Protein AF-A0A7S4HW18-F1 (afdb_monomer)

Radius of gyration: 19.51 Å; Cα contacts (8 Å, |Δi|>4): 133; chains: 1; bounding box: 50×36×53 Å

Structure (mmCIF, N/CA/C/O backbone):
data_AF-A0A7S4HW18-F1
#
_entry.id   AF-A0A7S4HW18-F1
#
loop_
_atom_site.group_PDB
_atom_site.id
_atom_site.type_symbol
_atom_site.label_atom_id
_atom_site.label_alt_id
_atom_site.label_comp_id
_atom_site.label_asym_id
_atom_site.label_entity_id
_atom_site.label_seq_id
_atom_site.pdbx_PDB_ins_code
_atom_site.Cartn_x
_atom_site.Cartn_y
_atom_site.Cartn_z
_atom_site.occupancy
_atom_site.B_iso_or_equiv
_atom_site.auth_seq_id
_atom_site.auth_comp_id
_atom_site.auth_asym_id
_atom_site.auth_atom_id
_atom_site.pdbx_PDB_model_num
ATOM 1 N N . ASP A 1 1 ? 4.989 -5.768 30.349 1.00 43.19 1 ASP A N 1
ATOM 2 C CA . ASP A 1 1 ? 5.633 -6.018 29.048 1.00 43.19 1 ASP A CA 1
ATOM 3 C C . ASP A 1 1 ? 4.782 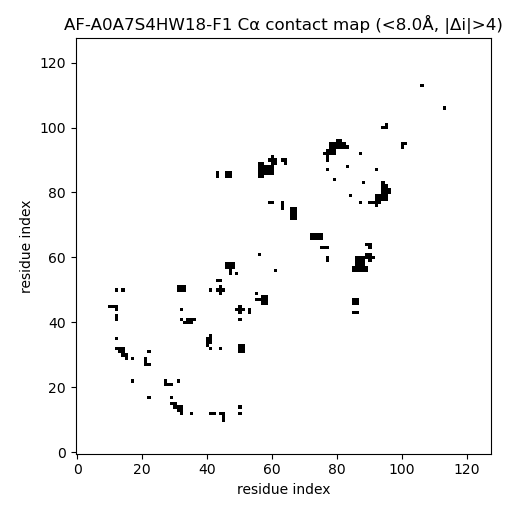-5.476 27.914 1.00 43.19 1 ASP A C 1
ATOM 5 O O . ASP A 1 1 ? 4.040 -6.223 27.295 1.00 43.19 1 ASP A O 1
ATOM 9 N N . ASN A 1 2 ? 4.871 -4.168 27.662 1.00 45.53 2 ASN A N 1
ATOM 10 C CA . ASN A 1 2 ? 4.260 -3.546 26.486 1.00 45.53 2 ASN A CA 1
ATOM 11 C C . ASN A 1 2 ? 5.302 -3.587 25.364 1.00 45.53 2 ASN A C 1
ATOM 13 O O . ASN A 1 2 ? 6.236 -2.790 25.349 1.00 45.53 2 ASN A O 1
ATOM 17 N N . GLN A 1 3 ? 5.205 -4.591 24.492 1.00 55.25 3 GLN A N 1
ATOM 18 C CA . GLN A 1 3 ? 6.087 -4.759 23.334 1.00 55.25 3 GLN A CA 1
ATOM 19 C C . GLN A 1 3 ? 5.481 -4.030 22.134 1.00 55.25 3 GLN A C 1
ATOM 21 O O . GLN A 1 3 ? 4.924 -4.645 21.228 1.00 55.25 3 GLN A O 1
ATOM 26 N N . GLU A 1 4 ? 5.547 -2.703 22.160 1.00 54.53 4 GLU A N 1
ATOM 27 C CA . GLU A 1 4 ? 5.134 -1.873 21.032 1.00 54.53 4 GLU A CA 1
ATOM 28 C C . GLU A 1 4 ? 6.174 -1.969 19.911 1.00 54.53 4 GLU A C 1
ATOM 30 O O . GLU A 1 4 ? 7.375 -1.800 20.133 1.00 54.53 4 GLU A O 1
ATOM 35 N N . ALA A 1 5 ? 5.713 -2.259 18.696 1.00 56.81 5 ALA A N 1
ATOM 36 C CA . ALA A 1 5 ? 6.555 -2.356 17.513 1.00 56.81 5 ALA A CA 1
ATOM 37 C C . ALA A 1 5 ? 6.177 -1.248 16.528 1.00 56.81 5 ALA A C 1
ATOM 39 O O . ALA A 1 5 ? 5.092 -1.259 15.949 1.00 56.81 5 ALA A O 1
ATOM 40 N N . LEU A 1 6 ? 7.093 -0.300 16.321 1.00 63.47 6 LEU A N 1
ATOM 41 C CA . LEU A 1 6 ? 6.980 0.713 15.277 1.00 63.47 6 LEU A CA 1
ATOM 42 C C . LEU A 1 6 ? 7.809 0.285 14.065 1.00 63.47 6 LEU A C 1
ATOM 44 O O . LEU A 1 6 ? 9.011 0.043 14.178 1.00 63.47 6 LEU A O 1
ATOM 48 N N . TYR A 1 7 ? 7.173 0.228 12.896 1.00 63.03 7 TYR A N 1
ATOM 49 C CA . TYR A 1 7 ? 7.845 -0.063 11.635 1.00 63.03 7 TYR A CA 1
ATOM 50 C C . TYR A 1 7 ? 7.795 1.153 10.709 1.00 63.03 7 TYR A C 1
ATOM 52 O O . TYR A 1 7 ? 6.721 1.632 10.351 1.00 63.03 7 TYR A O 1
ATOM 60 N N . PHE A 1 8 ? 8.969 1.638 10.303 1.00 64.69 8 PHE A N 1
ATOM 61 C CA . PHE A 1 8 ? 9.121 2.707 9.321 1.00 64.69 8 PHE A CA 1
ATOM 62 C C . PHE A 1 8 ? 9.859 2.166 8.095 1.00 64.69 8 PHE A C 1
ATOM 64 O O . PHE A 1 8 ? 11.008 1.734 8.195 1.00 64.69 8 PHE A O 1
ATOM 71 N N . ALA A 1 9 ? 9.200 2.187 6.936 1.00 63.31 9 ALA A N 1
ATOM 72 C CA . ALA A 1 9 ? 9.745 1.648 5.697 1.00 63.31 9 ALA A CA 1
ATOM 73 C C . ALA A 1 9 ? 10.022 2.766 4.691 1.00 63.31 9 ALA A C 1
ATOM 75 O O . ALA A 1 9 ? 9.101 3.328 4.098 1.00 63.31 9 ALA A O 1
ATOM 76 N N . ASN A 1 10 ? 11.302 3.045 4.446 1.00 61.84 10 ASN A N 1
ATOM 77 C CA . ASN A 1 10 ? 11.708 3.817 3.276 1.00 61.84 10 ASN A CA 1
ATOM 78 C C . ASN A 1 10 ? 11.614 2.916 2.047 1.00 61.84 10 ASN A C 1
ATOM 80 O O . ASN A 1 10 ? 12.438 2.024 1.854 1.00 61.84 10 ASN A O 1
ATOM 84 N N . VAL A 1 11 ? 10.595 3.142 1.228 1.00 66.00 11 VAL A N 1
ATOM 85 C CA . VAL A 1 11 ? 10.293 2.312 0.062 1.00 66.00 11 VAL A CA 1
ATOM 86 C C . VAL A 1 11 ? 10.549 3.096 -1.224 1.00 66.00 11 VAL A C 1
ATOM 88 O O . VAL A 1 11 ? 10.058 4.208 -1.411 1.00 66.00 11 VAL A O 1
ATOM 91 N N . GLY A 1 12 ? 11.377 2.524 -2.099 1.00 69.00 12 GLY A N 1
ATOM 92 C CA . GLY A 1 12 ? 11.700 3.070 -3.416 1.00 69.00 12 GLY A CA 1
ATOM 93 C C . GLY A 1 12 ? 10.883 2.416 -4.529 1.00 69.00 12 GLY A C 1
ATOM 94 O O . GLY A 1 12 ? 10.041 1.554 -4.284 1.00 69.00 12 GLY A O 1
ATOM 95 N N . ALA A 1 13 ? 11.135 2.828 -5.772 1.00 70.25 13 ALA A N 1
ATOM 96 C CA . ALA A 1 13 ? 10.522 2.194 -6.939 1.00 70.25 13 ALA A CA 1
ATOM 97 C C . ALA A 1 13 ? 11.271 0.925 -7.380 1.00 70.25 13 ALA A C 1
ATOM 99 O O . ALA A 1 13 ? 10.660 0.033 -7.951 1.00 70.25 13 ALA A O 1
ATOM 100 N N . LEU A 1 14 ? 12.584 0.845 -7.144 1.00 80.06 14 LEU A N 1
ATOM 101 C CA . LEU A 1 14 ? 13.430 -0.244 -7.637 1.00 80.06 14 LEU A CA 1
ATOM 102 C C . LEU A 1 14 ? 13.403 -1.456 -6.699 1.00 80.06 14 LEU A C 1
ATOM 104 O O . LEU A 1 14 ? 13.508 -1.295 -5.486 1.00 80.06 14 LEU A O 1
ATOM 108 N N . VAL A 1 15 ? 13.316 -2.655 -7.285 1.00 78.12 15 VAL A N 1
ATOM 109 C CA . VAL A 1 15 ? 13.423 -3.944 -6.572 1.00 78.12 15 VAL A CA 1
ATOM 110 C C . VAL A 1 15 ? 14.875 -4.254 -6.231 1.00 78.12 15 VAL A C 1
ATOM 112 O O . VAL A 1 15 ? 15.191 -4.706 -5.135 1.00 78.12 15 VAL A O 1
ATOM 115 N N . GLU A 1 16 ? 15.762 -3.977 -7.182 1.00 80.94 16 GLU A N 1
ATOM 116 C CA . GLU A 1 16 ? 17.195 -4.207 -7.084 1.00 80.94 16 GLU A CA 1
ATOM 117 C C . GLU A 1 16 ? 17.966 -3.047 -7.737 1.00 80.94 16 GLU A C 1
ATOM 119 O O . GLU A 1 16 ? 17.412 -2.317 -8.568 1.00 80.94 16 GLU A O 1
ATOM 124 N N . PRO A 1 17 ? 19.243 -2.834 -7.379 1.00 85.62 17 PRO A N 1
ATOM 125 C CA . PRO A 1 17 ? 20.079 -1.851 -8.055 1.00 85.62 17 PRO A CA 1
ATOM 126 C C . PRO A 1 17 ? 20.257 -2.193 -9.542 1.00 85.62 17 PRO A C 1
ATOM 128 O O . PRO A 1 17 ? 20.712 -3.285 -9.892 1.00 85.62 17 PRO A O 1
ATOM 131 N N . ILE A 1 18 ? 19.970 -1.235 -10.422 1.00 88.06 18 ILE A N 1
ATOM 132 C CA . ILE A 1 18 ? 20.103 -1.382 -11.880 1.00 88.06 18 ILE A CA 1
ATOM 133 C C . ILE A 1 18 ? 21.131 -0.401 -12.442 1.00 88.06 18 ILE A C 1
ATOM 135 O O . ILE A 1 18 ? 21.304 0.699 -11.910 1.00 88.06 18 ILE A O 1
ATOM 139 N N . THR A 1 19 ? 21.779 -0.770 -13.545 1.00 88.56 19 THR A N 1
ATOM 140 C CA . THR A 1 19 ? 22.568 0.167 -14.354 1.00 88.56 19 THR A CA 1
ATOM 141 C C . THR A 1 19 ? 21.778 0.669 -15.563 1.00 88.56 19 THR A C 1
ATOM 143 O O . THR A 1 19 ? 20.661 0.233 -15.852 1.00 88.56 19 THR A O 1
ATOM 146 N N . LYS A 1 20 ? 22.368 1.616 -16.301 1.00 86.81 20 LYS A N 1
ATOM 147 C CA . LYS A 1 20 ? 21.796 2.090 -17.564 1.00 86.81 20 LYS A CA 1
ATOM 148 C C . LYS A 1 20 ? 21.767 0.969 -18.604 1.00 86.81 20 LYS A C 1
ATOM 150 O O . LYS A 1 20 ? 20.801 0.871 -19.352 1.00 86.81 20 LYS A O 1
ATOM 155 N N . GLU A 1 21 ? 22.800 0.131 -18.644 1.00 89.88 21 GLU A N 1
ATOM 156 C CA . GLU A 1 21 ? 22.862 -1.022 -19.544 1.00 89.88 21 GLU A CA 1
ATOM 157 C C . GLU A 1 21 ? 21.742 -2.023 -19.235 1.00 89.88 21 GLU A C 1
ATOM 159 O O . GLU A 1 21 ? 21.051 -2.441 -20.162 1.00 89.88 21 GLU A O 1
ATOM 164 N N . ASP A 1 22 ? 21.499 -2.320 -17.951 1.00 87.69 22 ASP A N 1
ATOM 165 C CA . ASP A 1 22 ? 20.414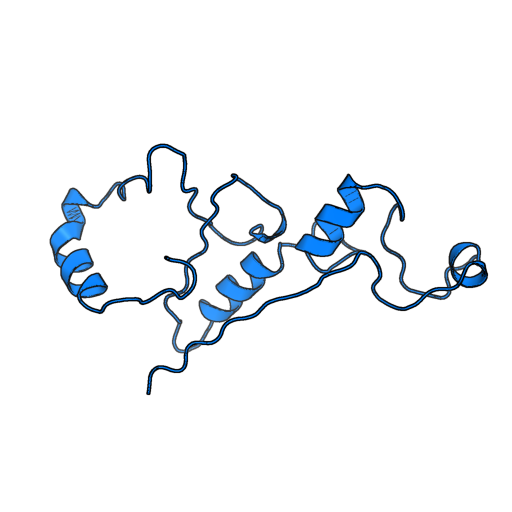 -3.214 -17.513 1.00 87.69 22 ASP A CA 1
ATOM 166 C C . ASP A 1 22 ? 19.034 -2.717 -17.978 1.00 87.69 22 ASP A C 1
ATOM 168 O O . ASP A 1 22 ? 18.196 -3.502 -18.415 1.00 87.69 22 ASP A O 1
ATOM 172 N N . TYR A 1 23 ? 18.805 -1.399 -17.934 1.00 85.00 23 TYR A N 1
ATOM 173 C CA . TYR A 1 23 ? 17.543 -0.791 -18.367 1.00 85.00 23 TYR A CA 1
ATOM 174 C C . TYR A 1 23 ? 17.290 -0.924 -19.879 1.00 85.00 23 TYR A C 1
ATOM 176 O O . TYR A 1 23 ? 16.143 -1.057 -20.310 1.00 85.00 23 TYR A O 1
ATOM 184 N N . PHE A 1 24 ? 18.343 -0.864 -20.700 1.00 89.31 24 PHE A N 1
ATOM 185 C CA . PHE A 1 24 ? 18.225 -0.943 -22.161 1.00 89.31 24 PHE A CA 1
ATOM 186 C C . PHE A 1 24 ? 18.401 -2.360 -22.721 1.00 89.31 24 PHE A C 1
ATOM 188 O O . PHE A 1 24 ? 18.142 -2.570 -23.911 1.00 89.31 24 PHE A O 1
ATOM 195 N N . ALA A 1 25 ? 18.824 -3.323 -21.900 1.00 87.12 25 ALA A N 1
ATOM 196 C CA . ALA A 1 25 ? 18.993 -4.708 -22.310 1.00 87.12 25 ALA A CA 1
ATOM 197 C C . ALA A 1 25 ? 17.666 -5.316 -22.798 1.00 87.12 25 ALA A C 1
ATOM 199 O O . ALA A 1 25 ? 16.598 -5.108 -22.221 1.00 87.12 25 ALA A O 1
ATOM 200 N N . LYS A 1 26 ? 17.732 -6.083 -23.891 1.00 86.31 26 LYS A N 1
ATOM 201 C CA . LYS A 1 26 ? 16.621 -6.910 -24.377 1.00 86.31 26 LYS A CA 1
ATOM 202 C C . LYS A 1 26 ? 17.144 -8.321 -24.678 1.00 86.31 26 LYS A C 1
ATOM 204 O O . LYS A 1 26 ? 18.008 -8.435 -25.547 1.00 86.31 26 LYS A O 1
ATOM 209 N N . PRO A 1 27 ? 16.628 -9.385 -24.034 1.00 84.00 27 PRO A N 1
ATOM 210 C CA . PRO A 1 27 ? 15.612 -9.379 -22.973 1.00 84.00 27 PRO A CA 1
ATOM 211 C C . PRO A 1 27 ? 16.102 -8.671 -21.699 1.00 84.00 27 PRO A C 1
ATOM 213 O O . PRO A 1 27 ? 17.303 -8.476 -21.523 1.00 84.00 27 PRO A O 1
ATOM 216 N N . LEU A 1 28 ? 15.162 -8.264 -20.841 1.00 83.38 28 LEU A N 1
ATOM 217 C CA . LEU A 1 28 ? 15.495 -7.664 -19.549 1.00 83.38 28 LEU A CA 1
ATOM 218 C C . LEU A 1 28 ? 16.307 -8.656 -18.711 1.00 83.38 28 LEU A C 1
ATOM 220 O O . LEU A 1 28 ? 15.959 -9.833 -18.628 1.00 83.38 28 LEU A O 1
ATOM 224 N N . THR A 1 29 ? 17.388 -8.167 -18.111 1.00 83.88 29 THR A N 1
ATOM 225 C CA . THR A 1 29 ? 18.289 -8.952 -17.255 1.00 83.88 29 THR A CA 1
ATOM 226 C C . THR A 1 29 ? 17.926 -8.865 -15.776 1.00 83.88 29 THR A C 1
ATOM 228 O O . THR A 1 29 ? 18.339 -9.729 -15.008 1.00 83.88 29 THR A O 1
ATOM 231 N N . LYS A 1 30 ? 17.174 -7.829 -15.391 1.00 85.44 30 LYS A N 1
ATOM 232 C CA . LYS A 1 30 ? 16.781 -7.508 -14.017 1.00 85.44 30 LYS A CA 1
ATOM 233 C C . LYS A 1 30 ? 15.304 -7.170 -13.922 1.00 85.44 30 LYS A C 1
ATOM 235 O O . LYS A 1 30 ? 14.694 -6.730 -14.903 1.00 85.44 30 LYS A O 1
ATOM 240 N N . ASP A 1 31 ? 14.762 -7.321 -12.722 1.00 81.56 31 ASP A N 1
ATOM 241 C CA . ASP A 1 31 ? 13.362 -7.037 -12.450 1.00 81.56 31 ASP A CA 1
ATOM 242 C C . ASP A 1 31 ? 13.121 -5.527 -12.383 1.00 81.56 31 ASP A C 1
ATOM 244 O O . ASP A 1 31 ? 13.539 -4.823 -11.460 1.00 81.56 31 ASP A O 1
ATOM 248 N N . LEU A 1 32 ? 12.411 -5.018 -13.390 1.00 79.69 32 LEU A N 1
ATOM 249 C CA . LEU A 1 32 ? 12.070 -3.607 -13.511 1.00 79.69 32 LEU A CA 1
ATOM 250 C C . LEU A 1 32 ? 10.575 -3.391 -13.270 1.00 79.69 32 LEU A C 1
ATOM 252 O O . LEU A 1 32 ? 9.748 -4.099 -13.853 1.00 79.69 32 LEU A O 1
ATOM 256 N N . PRO A 1 33 ? 10.198 -2.371 -12.481 1.00 76.06 33 PRO A N 1
ATOM 257 C CA . PRO A 1 33 ? 8.820 -1.922 -12.431 1.00 76.06 33 PRO A CA 1
ATOM 258 C C . PRO A 1 33 ? 8.339 -1.488 -13.818 1.00 76.06 33 PRO A C 1
ATOM 260 O O . PRO A 1 33 ? 9.101 -0.871 -14.577 1.00 76.06 33 PRO A O 1
ATOM 263 N N . PRO A 1 34 ? 7.066 -1.748 -14.153 1.00 76.19 34 PRO A N 1
ATOM 264 C CA . PRO A 1 34 ? 6.471 -1.233 -15.367 1.00 76.19 34 PRO A CA 1
ATOM 265 C C . PRO A 1 34 ? 6.545 0.292 -15.345 1.00 76.19 34 PRO A C 1
ATOM 267 O O . PRO A 1 34 ? 6.283 0.929 -14.325 1.00 76.19 34 PRO A O 1
ATOM 270 N N . SER A 1 35 ? 6.896 0.880 -16.489 1.00 78.69 35 SER A N 1
ATOM 271 C CA . SER A 1 35 ? 6.957 2.335 -16.648 1.00 78.69 35 SER A CA 1
ATOM 272 C C . SER A 1 35 ? 7.809 3.020 -15.573 1.00 78.69 35 SER A C 1
ATOM 274 O O . SER A 1 35 ? 7.351 3.952 -14.910 1.00 78.69 35 SER A O 1
ATOM 276 N N . LEU A 1 36 ? 9.063 2.580 -15.413 1.00 76.19 36 LEU A N 1
ATOM 277 C CA . LEU A 1 36 ? 10.060 3.314 -14.632 1.00 76.19 36 LEU A CA 1
ATOM 278 C C . LEU A 1 36 ? 10.019 4.803 -15.040 1.00 76.19 36 LEU A C 1
ATOM 280 O O . LEU A 1 36 ? 9.917 5.108 -16.227 1.00 76.19 36 LEU A O 1
ATOM 284 N N . PHE A 1 37 ? 10.024 5.711 -14.058 1.00 81.50 37 PHE A N 1
ATOM 285 C CA . PHE A 1 37 ? 9.797 7.167 -14.188 1.00 81.50 37 PHE A CA 1
ATOM 286 C C . PHE A 1 37 ? 8.336 7.647 -14.287 1.00 81.50 37 PHE A C 1
ATOM 288 O O . PHE A 1 37 ? 8.091 8.845 -14.140 1.00 81.50 37 PHE A O 1
ATOM 295 N N . ALA A 1 38 ? 7.343 6.768 -14.446 1.00 82.25 38 ALA A N 1
ATOM 296 C CA . ALA A 1 38 ? 5.940 7.162 -14.332 1.00 82.25 38 ALA A CA 1
ATOM 297 C C . ALA A 1 38 ? 5.550 7.302 -12.854 1.00 82.25 38 ALA A C 1
ATOM 299 O O . ALA A 1 38 ? 5.404 6.315 -12.134 1.00 82.25 38 ALA A O 1
ATOM 300 N N . HIS A 1 39 ? 5.374 8.545 -12.399 1.00 81.94 39 HIS A N 1
ATOM 301 C CA . HIS A 1 39 ? 5.136 8.864 -10.988 1.00 81.94 39 HIS A CA 1
ATOM 302 C C . HIS A 1 39 ? 3.975 8.066 -10.371 1.00 81.94 39 HIS A C 1
ATOM 304 O O . HIS A 1 39 ? 4.118 7.474 -9.308 1.00 81.94 39 HIS A O 1
ATOM 310 N N . ASN A 1 40 ? 2.845 7.971 -11.070 1.00 80.81 40 ASN A N 1
ATOM 311 C CA . ASN A 1 40 ? 1.668 7.233 -10.612 1.00 80.81 40 ASN A CA 1
ATOM 312 C C . ASN A 1 40 ? 1.902 5.715 -10.482 1.00 80.81 40 ASN A C 1
ATOM 314 O O . ASN A 1 40 ? 1.402 5.100 -9.541 1.00 80.81 40 ASN A O 1
ATOM 318 N N . VAL A 1 41 ? 2.638 5.104 -11.415 1.00 80.44 41 VAL A N 1
ATOM 319 C CA . VAL A 1 41 ? 2.917 3.658 -11.409 1.00 80.44 41 VAL A CA 1
ATOM 320 C C . VAL A 1 41 ? 3.950 3.317 -10.343 1.00 80.44 41 VAL A C 1
ATOM 322 O O . VAL A 1 41 ? 3.779 2.332 -9.625 1.00 80.44 41 VAL A O 1
ATOM 325 N N . MET A 1 42 ? 4.964 4.168 -10.168 1.00 81.38 42 MET A N 1
ATOM 326 C CA . MET A 1 42 ? 5.941 4.016 -9.092 1.00 81.38 42 MET A CA 1
ATOM 327 C C . MET A 1 42 ? 5.261 4.096 -7.726 1.00 81.38 42 MET A C 1
ATOM 329 O O . MET A 1 42 ? 5.425 3.177 -6.933 1.00 81.38 42 MET A O 1
ATOM 333 N N . THR A 1 43 ? 4.400 5.092 -7.487 1.00 82.75 43 THR A N 1
ATOM 334 C CA . THR A 1 43 ? 3.642 5.196 -6.228 1.00 82.75 43 THR A CA 1
ATOM 335 C C . THR A 1 43 ? 2.831 3.929 -5.942 1.00 82.75 43 THR A C 1
ATOM 337 O O . THR A 1 43 ? 2.872 3.410 -4.830 1.00 82.75 43 THR A O 1
ATOM 340 N N . LYS A 1 44 ? 2.136 3.367 -6.941 1.00 82.38 44 LYS A N 1
ATOM 341 C CA . LYS A 1 44 ? 1.371 2.116 -6.768 1.00 82.38 44 LYS A CA 1
ATOM 342 C C . LYS A 1 44 ? 2.261 0.894 -6.519 1.00 82.38 44 LYS A C 1
ATOM 344 O O . LYS A 1 44 ? 1.921 0.044 -5.696 1.00 82.38 44 LYS A O 1
ATOM 349 N N . SER A 1 45 ? 3.394 0.808 -7.210 1.00 82.44 45 SER A N 1
ATOM 350 C CA . SER A 1 45 ? 4.363 -0.285 -7.050 1.00 82.44 45 SER A CA 1
ATOM 351 C C . SER A 1 45 ? 4.976 -0.271 -5.651 1.00 82.44 45 SER A C 1
ATOM 353 O O . SER A 1 45 ? 5.035 -1.298 -4.987 1.00 82.44 45 SER A O 1
ATOM 355 N N . THR A 1 46 ? 5.332 0.915 -5.161 1.00 81.69 46 THR A N 1
ATOM 356 C CA . THR A 1 46 ? 5.840 1.146 -3.808 1.00 81.69 46 THR A CA 1
ATOM 357 C C . THR A 1 46 ? 4.797 0.799 -2.736 1.00 81.69 46 THR A C 1
ATOM 359 O O . THR A 1 46 ? 5.137 0.215 -1.713 1.00 81.69 46 THR A O 1
ATOM 362 N N . GLN A 1 47 ? 3.514 1.089 -2.975 1.00 85.62 47 GLN A N 1
ATOM 363 C CA . GLN A 1 47 ? 2.425 0.791 -2.034 1.00 85.62 47 GLN A CA 1
ATOM 364 C C . GLN A 1 47 ? 2.017 -0.696 -1.992 1.00 85.62 47 GLN A C 1
ATOM 366 O O . GLN A 1 47 ? 1.540 -1.1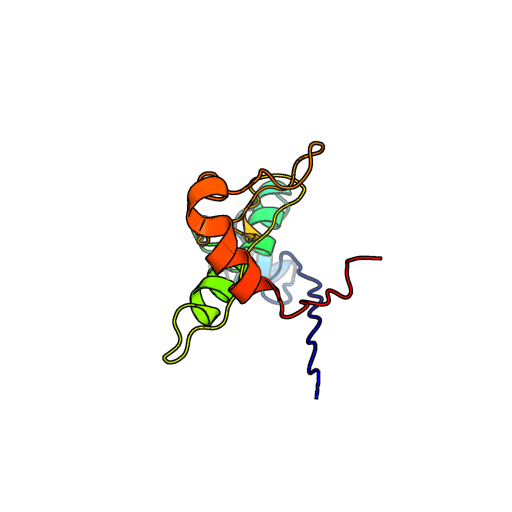81 -0.967 1.00 85.62 47 GLN A O 1
ATOM 371 N N . SER A 1 48 ? 2.196 -1.438 -3.085 1.00 83.88 48 SER A N 1
ATOM 372 C CA . SER A 1 48 ? 1.894 -2.881 -3.148 1.00 83.88 48 SER A CA 1
ATOM 373 C C . SER A 1 48 ? 3.110 -3.775 -2.883 1.00 83.88 48 SER A C 1
ATOM 375 O O . SER A 1 48 ? 2.938 -4.967 -2.613 1.00 83.88 48 SER A O 1
ATOM 377 N N . LEU A 1 49 ? 4.326 -3.219 -2.980 1.00 82.25 49 LEU A N 1
ATOM 378 C CA . LEU A 1 49 ? 5.619 -3.918 -3.018 1.00 82.25 49 LEU A CA 1
ATOM 379 C C . LEU A 1 49 ? 5.725 -5.019 -4.089 1.00 82.25 49 LEU A C 1
ATOM 381 O O . LEU A 1 49 ? 6.666 -5.804 -4.072 1.00 82.25 49 LEU A O 1
ATOM 385 N N . HIS A 1 50 ? 4.790 -5.069 -5.040 1.00 80.50 50 HIS A N 1
ATOM 386 C CA . HIS A 1 50 ? 4.738 -6.048 -6.126 1.00 80.50 50 HIS A CA 1
ATOM 387 C C . HIS A 1 50 ? 4.778 -5.313 -7.476 1.00 80.50 50 HIS A C 1
ATOM 389 O O . HIS A 1 50 ? 3.754 -5.187 -8.149 1.00 80.50 50 HIS A O 1
ATOM 395 N N . PRO A 1 51 ? 5.951 -4.815 -7.903 1.00 71.62 51 PRO A N 1
ATOM 396 C CA . PRO A 1 51 ? 6.051 -3.935 -9.067 1.00 71.62 51 PRO A CA 1
ATOM 397 C C . PRO A 1 51 ? 5.584 -4.595 -10.364 1.00 71.62 51 PRO A C 1
ATOM 399 O O . PRO A 1 51 ? 4.988 -3.935 -11.203 1.00 71.62 51 PRO A O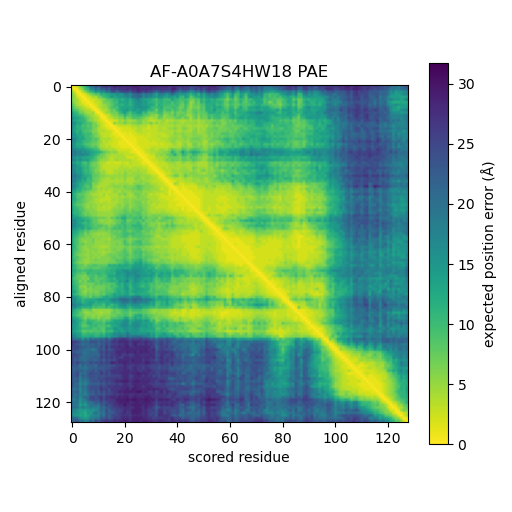 1
ATOM 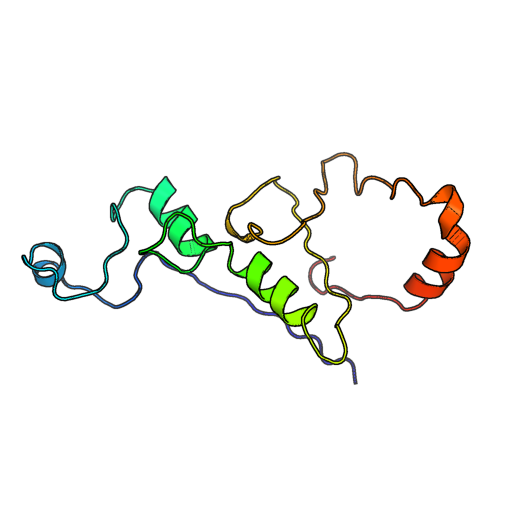402 N N . GLN A 1 52 ? 5.783 -5.903 -10.529 1.00 75.44 52 GLN A N 1
ATOM 403 C CA . GLN A 1 52 ? 5.369 -6.611 -11.747 1.00 75.44 52 GLN A CA 1
ATOM 404 C C . GLN A 1 52 ? 3.855 -6.851 -11.838 1.00 75.44 52 GLN A C 1
ATOM 406 O O . GLN A 1 52 ? 3.346 -7.174 -12.909 1.00 75.44 52 GLN A O 1
ATOM 411 N N . ASN A 1 53 ? 3.119 -6.690 -10.734 1.00 79.06 53 ASN A N 1
ATOM 412 C CA . ASN A 1 53 ? 1.689 -6.949 -10.681 1.00 79.06 53 ASN A CA 1
ATOM 413 C C . ASN A 1 53 ? 0.927 -5.702 -10.220 1.00 79.06 53 ASN A C 1
ATOM 415 O O . ASN A 1 53 ? 0.675 -5.502 -9.035 1.00 79.06 53 ASN A O 1
ATOM 419 N N . ASN A 1 54 ? 0.464 -4.909 -11.187 1.00 72.00 54 ASN A N 1
ATOM 420 C CA . ASN A 1 54 ? -0.356 -3.721 -10.927 1.00 72.00 54 ASN A CA 1
ATOM 421 C C . ASN A 1 54 ? -1.671 -4.018 -10.177 1.00 72.00 54 ASN A C 1
ATOM 423 O O . ASN A 1 54 ? -2.237 -3.114 -9.557 1.00 72.00 54 ASN A O 1
ATOM 427 N N . ALA A 1 55 ? -2.174 -5.255 -10.247 1.00 78.88 55 ALA A N 1
ATOM 428 C CA . ALA A 1 55 ? -3.387 -5.684 -9.559 1.00 78.88 55 ALA A CA 1
ATOM 429 C C . ALA A 1 55 ? -3.121 -6.197 -8.133 1.00 78.88 55 ALA A C 1
ATOM 431 O O . ALA A 1 55 ? -4.075 -6.449 -7.406 1.00 78.88 55 ALA A O 1
ATOM 432 N N . ALA A 1 56 ? -1.860 -6.326 -7.704 1.00 81.94 56 ALA A N 1
ATOM 433 C CA . ALA A 1 56 ? -1.527 -6.815 -6.369 1.00 81.94 56 ALA A CA 1
ATOM 434 C C . ALA A 1 56 ? -2.144 -5.939 -5.272 1.00 81.94 56 ALA A C 1
ATOM 436 O O . ALA A 1 56 ? -2.162 -4.717 -5.405 1.00 81.94 56 ALA A O 1
ATOM 437 N N . ALA A 1 57 ? -2.608 -6.559 -4.187 1.00 86.19 57 ALA A N 1
ATOM 438 C CA . ALA A 1 57 ? -3.090 -5.862 -2.996 1.00 86.19 57 ALA A CA 1
ATOM 439 C C . ALA A 1 57 ? -2.008 -4.947 -2.384 1.00 86.19 57 ALA A C 1
ATOM 441 O O . ALA A 1 57 ? -0.818 -5.057 -2.697 1.00 86.19 57 ALA A O 1
ATOM 442 N N . GLY A 1 58 ? -2.409 -4.040 -1.506 1.00 86.81 58 GLY A N 1
ATOM 443 C CA . GLY A 1 58 ? -1.508 -3.206 -0.723 1.00 86.81 58 GLY A CA 1
ATOM 444 C C . GLY A 1 58 ? -0.719 -4.013 0.301 1.00 86.81 58 GLY A C 1
ATOM 445 O O . GLY A 1 58 ? -1.189 -5.039 0.792 1.00 86.81 58 GLY A O 1
ATOM 446 N N . VAL A 1 59 ? 0.494 -3.568 0.640 1.00 87.50 59 VAL A N 1
ATOM 447 C CA . VAL A 1 59 ? 1.307 -4.290 1.634 1.00 87.50 59 VAL A CA 1
ATOM 448 C C . VAL A 1 59 ? 0.669 -4.273 3.027 1.00 87.50 59 VAL A C 1
ATOM 450 O O . VAL A 1 59 ? 0.720 -5.290 3.712 1.00 87.50 59 VAL A O 1
ATOM 453 N N . LEU A 1 60 ? 0.030 -3.170 3.437 1.00 85.44 60 LEU A N 1
ATOM 454 C CA . LEU A 1 60 ? -0.617 -3.085 4.752 1.00 85.44 60 LEU A CA 1
ATOM 455 C C . LEU A 1 60 ? -1.930 -3.870 4.790 1.00 85.44 60 LEU A C 1
ATOM 457 O O . LEU A 1 60 ? -2.195 -4.526 5.792 1.00 85.44 60 LEU A O 1
ATOM 461 N N . GLY A 1 61 ? -2.692 -3.868 3.689 1.00 85.19 61 GLY A N 1
ATOM 462 C CA . GLY A 1 61 ? -3.870 -4.729 3.530 1.00 85.19 61 GLY A CA 1
ATOM 463 C C . GLY A 1 61 ? -3.523 -6.196 3.783 1.00 85.19 61 GLY A C 1
ATOM 464 O O . GLY A 1 61 ? -4.069 -6.818 4.691 1.00 85.19 61 GLY A O 1
ATOM 465 N N . ARG A 1 62 ? -2.502 -6.702 3.075 1.00 88.25 62 ARG A N 1
ATOM 466 C CA . ARG A 1 62 ? -2.001 -8.074 3.266 1.00 88.25 62 ARG A CA 1
ATOM 467 C C . ARG A 1 62 ? -1.449 -8.331 4.667 1.00 88.25 62 ARG A C 1
ATOM 469 O O . ARG A 1 62 ? -1.606 -9.429 5.186 1.00 88.25 62 ARG A O 1
ATOM 476 N N . ALA A 1 63 ? -0.766 -7.356 5.268 1.00 85.25 63 ALA A N 1
ATOM 477 C CA . ALA A 1 63 ? -0.205 -7.515 6.606 1.00 85.25 63 ALA A CA 1
ATOM 478 C C . ALA A 1 63 ? -1.307 -7.692 7.660 1.00 85.25 63 ALA A C 1
ATOM 480 O O . ALA A 1 63 ? -1.217 -8.593 8.487 1.00 85.25 63 ALA A O 1
ATOM 481 N N . VAL A 1 64 ? -2.360 -6.872 7.610 1.00 85.38 64 VAL A N 1
ATOM 482 C CA . VAL A 1 64 ? -3.485 -6.982 8.548 1.00 85.38 64 VAL A CA 1
ATOM 483 C C . VAL A 1 64 ? -4.316 -8.231 8.287 1.00 85.38 64 VAL A C 1
ATOM 485 O O . VAL A 1 64 ? -4.695 -8.904 9.241 1.00 85.38 64 VAL A O 1
ATOM 488 N N . GLU A 1 65 ? -4.533 -8.603 7.025 1.00 86.19 65 GLU A N 1
ATOM 489 C CA . GLU A 1 65 ? -5.157 -9.885 6.682 1.00 86.19 65 GLU A CA 1
ATOM 490 C C . GLU A 1 65 ? -4.375 -11.062 7.286 1.00 86.19 65 GLU A C 1
ATOM 492 O O . GLU A 1 65 ? -4.961 -11.891 7.974 1.00 86.19 65 GLU A O 1
ATOM 497 N N . ALA A 1 66 ? -3.044 -11.078 7.159 1.00 86.00 66 ALA A N 1
ATOM 498 C CA . ALA A 1 66 ? -2.197 -12.120 7.742 1.00 86.00 66 ALA A CA 1
ATOM 499 C C . ALA A 1 66 ? -2.182 -12.134 9.285 1.00 86.00 66 ALA A C 1
ATOM 501 O O . ALA A 1 66 ? -1.899 -13.172 9.884 1.00 86.00 66 ALA A O 1
ATOM 502 N N . LEU A 1 67 ? -2.455 -11.001 9.943 1.00 83.75 67 LEU A N 1
ATOM 503 C CA . LEU A 1 67 ? -2.600 -10.918 11.405 1.00 83.75 67 LEU A CA 1
ATOM 504 C C . LEU A 1 67 ? -3.970 -11.426 11.881 1.00 83.75 67 LEU A C 1
ATOM 506 O O . LEU A 1 67 ? -4.075 -11.990 12.974 1.00 83.75 67 LEU A O 1
ATOM 510 N N . ARG A 1 68 ? -5.008 -11.236 11.059 1.00 83.25 68 ARG A N 1
ATOM 511 C CA . ARG A 1 68 ? -6.366 -11.744 11.292 1.00 83.25 68 ARG A CA 1
ATOM 512 C C . ARG A 1 68 ? -6.464 -13.244 10.989 1.00 83.25 68 ARG A C 1
ATOM 514 O O . ARG A 1 68 ? -7.127 -13.964 11.728 1.00 83.25 68 ARG A O 1
ATOM 521 N N . ASP A 1 69 ? -5.767 -13.723 9.961 1.00 85.56 69 ASP A N 1
ATOM 522 C CA . ASP A 1 69 ? -5.719 -15.130 9.537 1.00 85.56 69 ASP A CA 1
ATOM 523 C C . ASP A 1 69 ? -4.675 -15.943 10.328 1.00 85.56 69 ASP A C 1
ATOM 525 O O . ASP A 1 69 ? -3.742 -16.540 9.791 1.00 85.56 69 ASP A O 1
ATOM 529 N N . GLN A 1 70 ? -4.798 -15.922 11.655 1.00 81.69 70 GLN A N 1
ATOM 530 C CA . GLN A 1 70 ? -3.981 -16.715 12.576 1.00 81.69 70 GLN A CA 1
ATOM 531 C C . GLN A 1 70 ? -4.871 -17.673 13.369 1.00 81.69 70 GLN A C 1
ATOM 533 O O . GLN A 1 70 ? -6.045 -17.400 13.608 1.00 81.69 70 GLN A O 1
ATOM 538 N N . ALA A 1 71 ? -4.299 -18.777 13.863 1.00 82.56 71 ALA A N 1
ATOM 539 C CA . ALA A 1 71 ? -5.026 -19.722 14.721 1.00 82.56 71 ALA A CA 1
ATOM 540 C C . ALA A 1 71 ? -5.598 -19.055 15.991 1.00 82.56 71 ALA A C 1
ATOM 542 O O . ALA A 1 71 ? -6.638 -19.470 16.500 1.00 82.56 71 ALA A O 1
ATOM 543 N N . GLN A 1 72 ? -4.923 -18.011 16.483 1.00 81.06 72 GLN A N 1
ATOM 544 C CA . GLN A 1 72 ? -5.477 -17.032 17.415 1.00 81.06 72 GLN A CA 1
ATOM 545 C C . GLN A 1 72 ? -5.354 -15.640 16.780 1.00 81.06 72 GLN A C 1
ATOM 547 O O . GLN A 1 72 ? -4.256 -15.083 16.782 1.00 81.06 72 GLN A O 1
ATOM 552 N N . PRO A 1 73 ? -6.441 -15.101 16.201 1.00 77.44 73 PRO A N 1
ATOM 553 C CA . PRO A 1 73 ? -6.416 -13.821 15.500 1.00 77.44 73 PRO A CA 1
ATOM 554 C C . PRO A 1 73 ? -6.009 -12.662 16.407 1.00 77.44 73 PRO A C 1
ATOM 556 O O . PRO A 1 73 ? -6.512 -12.528 17.527 1.00 77.44 73 PRO A O 1
ATOM 559 N N . TYR A 1 74 ? -5.157 -11.775 15.897 1.00 76.00 74 TYR A N 1
ATOM 560 C CA . TYR A 1 74 ? -4.907 -10.494 16.547 1.00 76.00 74 TYR A CA 1
ATOM 561 C C . TYR A 1 74 ? -6.038 -9.515 16.226 1.00 76.00 74 TYR A C 1
ATOM 563 O O . TYR A 1 74 ? -6.556 -9.482 15.108 1.00 76.00 74 TYR A O 1
ATOM 571 N N . ARG A 1 75 ? -6.408 -8.671 17.199 1.00 76.69 75 ARG A N 1
ATOM 572 C CA . ARG A 1 75 ? -7.227 -7.490 16.903 1.00 76.69 75 ARG A CA 1
ATOM 573 C C . ARG A 1 75 ? -6.362 -6.516 16.118 1.00 76.69 75 ARG A C 1
ATOM 575 O O . ARG A 1 75 ? -5.415 -5.948 16.654 1.00 76.69 75 ARG A O 1
ATOM 582 N N . SER A 1 76 ? -6.650 -6.384 14.836 1.00 78.88 76 SER A N 1
ATOM 583 C CA . SER A 1 76 ? -5.887 -5.553 13.914 1.00 78.88 76 SER A CA 1
ATOM 584 C C . SER A 1 76 ? -6.865 -4.822 13.020 1.00 78.88 76 SER A C 1
ATOM 586 O O . SER A 1 76 ? -7.739 -5.459 12.439 1.00 78.88 76 SER A O 1
ATOM 588 N N . GLU A 1 77 ? -6.704 -3.509 12.919 1.00 80.38 77 GLU A N 1
ATOM 589 C CA . GLU A 1 77 ? -7.566 -2.623 12.142 1.00 80.38 77 GLU A CA 1
ATOM 590 C C . GLU A 1 77 ? -6.719 -1.749 11.217 1.00 80.38 77 GLU A C 1
ATOM 592 O O . GLU A 1 77 ? -5.554 -1.458 11.503 1.00 80.38 77 GLU A O 1
ATOM 597 N N . LEU A 1 78 ? -7.302 -1.356 10.086 1.00 77.31 78 LEU A N 1
ATOM 598 C CA . LEU A 1 78 ? -6.676 -0.472 9.107 1.00 77.31 78 LEU A CA 1
ATOM 599 C C . LEU A 1 78 ? -7.402 0.867 9.124 1.00 77.31 78 LEU A C 1
ATOM 601 O O . LEU A 1 78 ? -8.616 0.917 8.974 1.00 77.31 78 LEU A O 1
ATOM 605 N N . TYR A 1 79 ? -6.647 1.956 9.227 1.00 78.38 79 TYR A N 1
ATOM 606 C CA . TYR A 1 79 ? -7.199 3.308 9.215 1.00 78.38 79 TYR A CA 1
ATOM 607 C C . TYR A 1 79 ? -6.521 4.153 8.140 1.00 78.38 79 TYR A C 1
ATOM 609 O O . TYR A 1 79 ? -5.310 4.058 7.924 1.00 78.38 79 TYR A O 1
ATOM 617 N N . SER A 1 80 ? -7.292 5.014 7.479 1.00 77.44 80 SER A N 1
ATOM 618 C CA . SER A 1 80 ? -6.787 5.986 6.510 1.00 77.44 80 SER A CA 1
ATOM 619 C C . SER A 1 80 ? -7.295 7.388 6.801 1.00 77.44 80 SER A C 1
ATOM 621 O O . SER A 1 80 ? -8.491 7.598 6.978 1.00 77.44 80 SER A O 1
ATOM 623 N N . LEU A 1 81 ? -6.393 8.366 6.749 1.00 74.31 81 LEU A N 1
ATOM 624 C CA . LEU A 1 81 ? -6.712 9.790 6.918 1.00 74.31 81 LEU A CA 1
ATOM 625 C C . LEU A 1 81 ? -7.002 10.505 5.589 1.00 74.31 81 LEU A C 1
ATOM 627 O O . LEU A 1 81 ? -7.575 11.589 5.569 1.00 74.31 81 LEU A O 1
ATOM 631 N N . ILE A 1 82 ? -6.563 9.929 4.466 1.00 70.75 82 ILE A N 1
ATOM 632 C CA . ILE A 1 82 ? -6.544 10.604 3.155 1.00 70.75 82 ILE A CA 1
ATOM 633 C C . ILE A 1 82 ? -7.415 9.909 2.101 1.00 70.75 82 ILE A C 1
ATOM 635 O O . ILE A 1 82 ? -7.389 10.286 0.932 1.00 70.75 82 ILE A O 1
ATOM 639 N N . GLY A 1 83 ? -8.197 8.903 2.503 1.00 69.12 83 GLY A N 1
ATOM 640 C CA . GLY A 1 83 ? -9.065 8.135 1.610 1.00 69.12 83 GLY A CA 1
ATOM 641 C C . GLY A 1 83 ? -8.429 6.842 1.095 1.00 69.12 83 GLY A C 1
ATOM 642 O O . GLY A 1 83 ? -7.453 6.337 1.657 1.00 69.12 83 GLY A O 1
ATOM 643 N N . ALA A 1 84 ? -9.019 6.264 0.047 1.00 70.38 84 ALA A N 1
ATOM 644 C CA . ALA A 1 84 ? -8.603 4.971 -0.491 1.00 70.38 84 ALA A CA 1
ATOM 645 C C . ALA A 1 84 ? -7.223 5.070 -1.160 1.00 70.38 84 ALA A C 1
ATOM 647 O O . ALA A 1 84 ? -7.065 5.658 -2.232 1.00 70.38 84 ALA A O 1
ATOM 648 N N . VAL A 1 85 ? -6.218 4.473 -0.524 1.00 81.81 85 VAL A N 1
ATOM 649 C CA . VAL A 1 85 ? -4.838 4.417 -1.015 1.00 81.81 85 VAL A CA 1
ATOM 650 C C . VAL A 1 85 ? -4.433 2.971 -1.266 1.00 81.81 85 VAL A C 1
ATOM 652 O O . VAL A 1 85 ? -4.787 2.078 -0.498 1.00 81.81 85 VAL A O 1
ATOM 655 N N . LYS A 1 86 ? -3.659 2.729 -2.334 1.00 85.69 86 LYS A N 1
ATOM 656 C CA . LYS A 1 86 ? -3.306 1.372 -2.794 1.00 85.69 86 LYS A CA 1
ATOM 657 C C . LYS A 1 86 ? -2.590 0.553 -1.717 1.00 85.69 86 LYS A C 1
ATOM 659 O O . LYS A 1 86 ? -2.651 -0.663 -1.766 1.00 85.69 86 LYS A O 1
ATOM 664 N N . ILE A 1 87 ? -1.949 1.192 -0.736 1.00 84.69 87 ILE A N 1
ATOM 665 C CA . ILE A 1 87 ? -1.239 0.509 0.357 1.00 84.69 87 ILE A CA 1
ATOM 666 C C . ILE A 1 87 ? -2.170 -0.261 1.308 1.00 84.69 87 ILE A C 1
ATOM 668 O O . ILE A 1 87 ? -1.735 -1.243 1.906 1.00 84.69 87 ILE A O 1
ATOM 672 N N . LEU A 1 88 ? -3.438 0.150 1.402 1.00 83.94 88 LEU A N 1
ATOM 673 C CA . LEU A 1 88 ? -4.471 -0.471 2.244 1.00 83.94 88 LEU A CA 1
ATOM 674 C C . LEU A 1 88 ? -5.370 -1.438 1.461 1.00 83.94 88 LEU A C 1
ATOM 676 O O . LEU A 1 88 ? -6.205 -2.113 2.050 1.00 83.94 88 LEU A O 1
ATOM 680 N N . ASP A 1 89 ? -5.210 -1.484 0.137 1.00 84.88 89 ASP A N 1
ATOM 681 C CA . ASP A 1 89 ? -5.999 -2.332 -0.754 1.00 84.88 89 ASP A CA 1
ATOM 682 C C . ASP A 1 89 ? -5.847 -3.816 -0.385 1.00 84.88 89 ASP A C 1
ATOM 684 O O . ASP A 1 89 ? -4.755 -4.255 -0.021 1.00 84.88 89 ASP A O 1
ATOM 688 N N . GLY A 1 90 ? -6.924 -4.590 -0.494 1.00 79.12 90 GLY A N 1
ATOM 689 C CA . GLY A 1 90 ? -6.988 -5.973 -0.003 1.00 79.12 90 GLY A CA 1
ATOM 690 C C . GLY A 1 90 ? -7.319 -6.118 1.487 1.00 79.12 90 GLY A C 1
ATOM 691 O O . GLY A 1 90 ? -7.484 -7.238 1.946 1.00 79.12 90 GLY A O 1
ATOM 692 N N . GLY A 1 91 ? -7.449 -5.016 2.228 1.00 77.44 91 GLY A N 1
ATOM 693 C CA . GLY A 1 91 ? -8.129 -4.991 3.524 1.00 77.44 91 GLY A CA 1
ATOM 694 C C . GLY A 1 91 ? -9.388 -4.123 3.477 1.00 77.44 91 GLY A C 1
ATOM 695 O O . GLY A 1 91 ? -9.680 -3.504 2.453 1.00 77.44 91 GLY A O 1
ATOM 696 N N . ASP A 1 92 ? -10.078 -4.029 4.614 1.00 79.12 92 ASP A N 1
ATOM 697 C CA . ASP A 1 92 ? -11.240 -3.153 4.813 1.00 79.12 92 ASP A CA 1
ATOM 698 C C . ASP A 1 92 ? -10.855 -1.985 5.742 1.00 79.12 92 ASP A C 1
ATOM 700 O O . ASP A 1 92 ? -11.013 -2.101 6.958 1.00 79.12 92 ASP A O 1
ATOM 704 N N . PRO A 1 93 ? -10.254 -0.894 5.218 1.00 77.38 93 PRO A N 1
ATOM 705 C CA . PRO A 1 93 ? -9.841 0.238 6.036 1.00 77.38 93 PRO A CA 1
ATOM 706 C C . PRO A 1 93 ? -10.996 1.187 6.364 1.00 77.38 93 PRO A C 1
ATOM 708 O O . PRO A 1 93 ? -11.771 1.573 5.488 1.00 77.38 93 PRO A O 1
ATOM 711 N N . ASP A 1 94 ? -11.004 1.688 7.594 1.00 76.94 94 ASP A N 1
ATOM 712 C CA . ASP A 1 94 ? -11.861 2.791 8.012 1.00 76.94 94 ASP A CA 1
ATOM 713 C C . ASP A 1 94 ? -11.265 4.144 7.593 1.00 76.94 94 ASP A C 1
ATOM 715 O O . ASP A 1 94 ? -10.074 4.427 7.780 1.00 76.94 94 ASP A O 1
ATOM 719 N N . PHE A 1 95 ? -12.103 5.025 7.042 1.00 72.50 95 PHE A N 1
ATOM 720 C CA . PHE A 1 95 ? -11.697 6.368 6.622 1.00 72.50 95 PHE A CA 1
ATOM 721 C C . PHE A 1 95 ? -12.013 7.407 7.699 1.00 72.50 95 PHE A C 1
ATOM 723 O O . PHE A 1 95 ? -13.172 7.709 7.981 1.00 72.50 95 PHE A O 1
ATOM 730 N N . ILE A 1 96 ? -10.970 8.015 8.256 1.00 69.00 96 ILE A N 1
ATOM 731 C CA . ILE A 1 96 ? -11.073 9.102 9.227 1.00 69.00 96 ILE A CA 1
ATOM 732 C C . ILE A 1 96 ? -11.072 10.420 8.443 1.00 69.00 96 ILE A C 1
ATOM 734 O O . ILE A 1 96 ? -10.035 10.881 7.970 1.00 69.00 96 ILE A O 1
ATOM 738 N N . SER A 1 97 ? -12.255 11.008 8.252 1.00 63.81 97 SER A N 1
ATOM 739 C CA . SER A 1 97 ? -12.412 12.300 7.566 1.00 63.81 97 SER A CA 1
ATOM 740 C C . SER A 1 97 ? -12.210 13.483 8.523 1.00 63.81 97 SER A C 1
ATOM 742 O O . SER A 1 97 ? -12.137 13.310 9.738 1.00 63.81 97 SER A O 1
ATOM 744 N N . THR A 1 98 ? -12.209 14.715 8.002 1.00 56.09 98 THR A N 1
ATOM 745 C CA . THR A 1 98 ? -12.195 15.956 8.805 1.00 56.09 98 THR A CA 1
ATOM 746 C C . THR A 1 98 ? -13.339 16.069 9.824 1.00 56.09 98 THR A C 1
ATOM 748 O O . THR A 1 98 ? -13.255 16.903 10.720 1.00 56.09 98 THR A O 1
ATOM 751 N N . GLY A 1 99 ? -14.386 15.242 9.718 1.00 57.12 99 GLY A N 1
ATOM 752 C CA . GLY A 1 99 ? -15.464 15.130 10.707 1.00 57.12 99 GLY A CA 1
ATOM 753 C C . GLY A 1 99 ? -15.199 14.155 11.866 1.00 57.12 99 GLY A C 1
ATOM 754 O O . GLY A 1 99 ? -16.066 14.019 12.725 1.00 57.12 99 GLY A O 1
ATOM 755 N N . GLY A 1 100 ? -14.040 13.485 11.904 1.00 60.25 100 GLY A N 1
ATOM 756 C CA . GLY A 1 100 ? -13.695 12.456 12.891 1.00 60.25 100 GLY A CA 1
ATOM 757 C C . GLY A 1 100 ? -14.005 11.027 12.428 1.00 60.25 100 GLY A C 1
ATOM 758 O O . GLY A 1 100 ? -14.365 10.789 11.272 1.00 60.25 100 GLY A O 1
ATOM 759 N N . VAL A 1 101 ? -13.829 10.066 13.340 1.00 58.59 101 VAL A N 1
ATOM 760 C CA . VAL A 1 101 ? -14.218 8.660 13.140 1.00 58.59 101 VAL A CA 1
ATOM 761 C C . VAL A 1 101 ? -15.746 8.596 13.083 1.00 58.59 101 VAL A C 1
ATOM 763 O O . VAL A 1 101 ? -16.415 9.040 14.017 1.00 58.59 101 VAL A O 1
ATOM 766 N N . VAL A 1 102 ? -16.310 8.074 11.991 1.00 58.56 102 VAL A N 1
ATOM 767 C CA . VAL A 1 102 ? -17.758 7.837 11.900 1.00 58.56 102 VAL A CA 1
ATOM 768 C C . VAL A 1 102 ? -18.129 6.800 12.958 1.00 58.56 102 VAL A C 1
ATOM 770 O O . VAL A 1 102 ? -17.509 5.743 13.038 1.00 58.56 102 VAL A O 1
ATOM 773 N N . GLN A 1 103 ? -19.109 7.122 13.805 1.00 64.25 103 GLN A N 1
ATOM 774 C CA . GLN A 1 103 ? -19.570 6.203 14.841 1.00 64.25 103 GLN A CA 1
ATOM 775 C C . GLN A 1 103 ? -20.093 4.924 14.186 1.00 64.25 103 GLN A C 1
ATOM 777 O O . GLN A 1 103 ? -20.893 4.994 13.254 1.00 64.25 103 GLN A O 1
ATOM 782 N N . PHE A 1 104 ? -19.633 3.779 14.693 1.00 66.38 104 PHE A N 1
ATOM 783 C CA . PHE A 1 104 ? -20.080 2.459 14.264 1.00 66.38 104 PHE A CA 1
ATOM 784 C C . PHE A 1 104 ? -21.614 2.404 14.214 1.00 66.38 104 PHE A C 1
ATOM 786 O O . PHE A 1 104 ? -22.291 2.830 15.152 1.00 66.38 104 PHE A O 1
ATOM 793 N N . ASP A 1 105 ? -2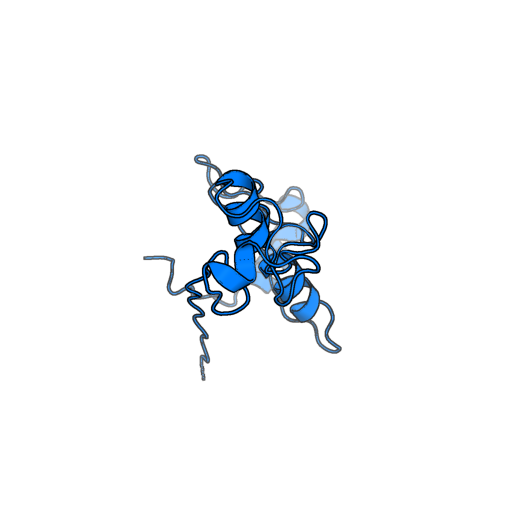2.165 1.927 13.105 1.00 68.19 105 ASP A N 1
ATOM 794 C CA . ASP A 1 105 ? -23.600 1.974 12.809 1.00 68.19 105 ASP A CA 1
ATOM 795 C C . ASP A 1 105 ? -24.442 1.202 13.837 1.00 68.19 105 ASP A C 1
ATOM 797 O O . ASP A 1 105 ? -25.507 1.664 14.247 1.00 68.19 105 ASP A O 1
ATOM 801 N N . GLN A 1 106 ? -23.918 0.086 14.341 1.00 72.81 106 GLN A N 1
ATOM 802 C CA . GLN A 1 106 ? -24.532 -0.720 15.393 1.00 72.81 106 GLN A CA 1
ATOM 803 C C . GLN A 1 106 ? -24.118 -0.287 16.806 1.00 72.81 106 GLN A C 1
ATOM 805 O O . GLN A 1 106 ? -24.405 -0.989 17.776 1.00 72.81 106 GLN A O 1
ATOM 810 N N . TYR A 1 107 ? -23.466 0.871 16.973 1.00 74.50 107 TYR A N 1
ATOM 811 C CA . TYR A 1 107 ? -22.986 1.317 18.284 1.00 74.50 107 TYR A CA 1
ATOM 812 C C . TYR A 1 107 ? -24.100 1.368 19.329 1.00 74.50 107 TYR A C 1
ATOM 814 O O . TYR A 1 107 ? -23.863 1.013 20.473 1.00 74.50 107 TYR A O 1
ATOM 822 N N . GLN A 1 108 ? -25.322 1.769 18.967 1.00 76.31 108 GLN A N 1
ATOM 823 C CA . GLN A 1 108 ? -26.426 1.816 19.935 1.00 76.31 108 GLN A CA 1
ATOM 824 C C . GLN A 1 108 ? -26.839 0.435 20.452 1.00 76.31 108 GLN A C 1
ATOM 826 O O . GLN A 1 108 ? -27.237 0.318 21.607 1.00 76.31 108 GLN A O 1
ATOM 831 N N . GLU A 1 109 ? -26.728 -0.598 19.620 1.00 83.50 109 GLU A N 1
ATOM 832 C CA . GLU A 1 109 ? -27.087 -1.970 19.983 1.00 83.50 109 GLU A CA 1
ATOM 833 C C . GLU A 1 109 ? -25.940 -2.675 20.716 1.00 83.50 109 GLU A C 1
ATOM 835 O O . GLU A 1 109 ? -26.176 -3.433 21.652 1.00 83.50 109 GLU A O 1
ATOM 840 N N . LEU A 1 110 ? -24.697 -2.381 20.327 1.00 83.44 110 LEU A N 1
ATOM 841 C CA . LEU A 1 110 ? -23.498 -3.079 20.796 1.00 83.44 110 LEU A CA 1
ATOM 842 C C . LEU A 1 110 ? -22.662 -2.271 21.795 1.00 83.44 110 LEU A C 1
ATOM 844 O O . LEU A 1 110 ? -21.595 -2.721 22.203 1.00 83.44 110 LEU A O 1
ATOM 848 N N . LYS A 1 111 ? -23.127 -1.089 22.219 1.00 80.81 111 LYS A N 1
ATOM 849 C CA . LYS A 1 111 ? -22.399 -0.170 23.109 1.00 80.81 111 LYS A CA 1
ATOM 850 C C . LYS A 1 111 ? -21.817 -0.870 24.330 1.00 80.81 111 LYS A C 1
ATOM 852 O O . LYS A 1 111 ? -20.657 -0.635 24.643 1.00 80.81 111 LYS A O 1
ATOM 857 N N . ASP A 1 112 ? -22.606 -1.675 25.034 1.00 84.50 112 ASP A N 1
ATOM 858 C CA . ASP A 1 112 ? -22.183 -2.246 26.317 1.00 84.50 112 ASP A CA 1
ATOM 859 C C . ASP A 1 112 ? -21.121 -3.344 26.126 1.00 84.50 112 ASP A C 1
ATOM 861 O O . ASP A 1 112 ? -20.163 -3.434 26.896 1.00 84.50 112 ASP A O 1
ATOM 865 N N . GLU A 1 113 ? -21.224 -4.126 25.049 1.00 80.69 113 GLU A N 1
ATOM 866 C CA . GLU A 1 113 ? -20.195 -5.092 24.648 1.00 80.69 113 GLU A CA 1
ATOM 867 C C . GLU A 1 113 ? -18.929 -4.398 24.148 1.00 80.69 113 GLU A C 1
ATOM 869 O O . GLU A 1 113 ? -17.829 -4.741 24.583 1.00 80.69 113 GLU A O 1
ATOM 874 N N . LEU A 1 114 ? -19.075 -3.370 23.309 1.00 74.38 114 LEU A N 1
ATOM 875 C CA . LEU A 1 114 ? -17.965 -2.543 22.847 1.00 74.38 114 LEU A CA 1
ATOM 876 C C . LEU A 1 114 ? -17.249 -1.890 24.027 1.00 74.38 114 LEU A C 1
ATOM 878 O O . LEU A 1 114 ? -16.027 -1.936 24.081 1.00 74.38 114 LEU A O 1
ATOM 882 N N . HIS A 1 115 ? -17.979 -1.370 25.014 1.00 78.38 115 HIS A N 1
ATOM 883 C CA . HIS A 1 115 ? -17.388 -0.752 26.198 1.00 78.38 115 HIS A CA 1
ATOM 884 C C . HIS A 1 115 ? -16.570 -1.754 27.020 1.00 78.38 115 HIS A C 1
ATOM 886 O O . HIS A 1 115 ? -15.475 -1.426 27.469 1.00 78.38 115 HIS A O 1
ATOM 892 N N . ASN A 1 116 ? -17.043 -2.997 27.144 1.00 79.50 116 ASN A N 1
ATOM 893 C CA . ASN A 1 116 ? -16.276 -4.076 27.767 1.00 79.50 116 ASN A CA 1
ATOM 894 C C . ASN A 1 116 ? -15.052 -4.483 26.928 1.00 79.50 116 ASN A C 1
ATOM 896 O O . ASN A 1 116 ? -14.003 -4.813 27.479 1.00 79.50 116 ASN A O 1
ATOM 900 N N . MET A 1 117 ? -15.158 -4.437 25.599 1.00 66.00 117 MET A N 1
ATOM 901 C CA . MET A 1 117 ? -14.083 -4.791 24.671 1.00 66.00 117 MET A CA 1
ATOM 902 C C . MET A 1 117 ? -13.014 -3.706 24.508 1.00 66.00 117 MET A C 1
ATOM 904 O O . MET A 1 117 ? -11.879 -4.057 24.180 1.00 66.00 117 MET A O 1
ATOM 908 N N . THR A 1 118 ? -13.360 -2.433 24.704 1.00 67.44 118 THR A N 1
ATOM 909 C CA . THR A 1 118 ? -12.459 -1.270 24.620 1.00 67.44 118 THR A CA 1
ATOM 910 C C . THR A 1 118 ? -12.047 -0.739 25.993 1.00 67.44 118 THR A C 1
ATOM 912 O O . THR A 1 118 ? -11.338 0.259 26.069 1.00 67.44 118 THR A O 1
ATOM 915 N N . ALA A 1 119 ? -12.475 -1.379 27.088 1.00 71.50 119 ALA A N 1
ATOM 916 C CA . ALA A 1 119 ? -12.032 -1.044 28.446 1.00 71.50 119 ALA A CA 1
ATOM 917 C C . ALA A 1 119 ? -10.513 -1.218 28.634 1.00 71.50 119 ALA A C 1
ATOM 919 O O . ALA A 1 119 ? -9.932 -0.677 29.574 1.00 71.50 119 ALA A O 1
ATOM 920 N N . LEU A 1 120 ? -9.868 -1.972 27.741 1.00 57.41 120 LEU A N 1
ATOM 921 C CA . LEU A 1 120 ? -8.421 -2.092 27.663 1.00 57.41 120 LEU A CA 1
ATOM 922 C C . LEU A 1 120 ? -7.892 -1.005 26.719 1.00 57.41 120 LEU A C 1
ATOM 924 O O . LEU A 1 120 ? -8.216 -0.995 25.533 1.00 57.41 120 LEU A O 1
ATOM 928 N N . LEU A 1 121 ? -7.103 -0.081 27.271 1.00 53.19 121 LEU A N 1
ATOM 929 C CA . LEU A 1 121 ? -6.489 1.025 26.536 1.00 53.19 121 LEU A CA 1
ATOM 930 C C . LEU A 1 121 ? -5.542 0.490 25.455 1.00 53.19 121 LEU A C 1
ATOM 932 O O . LEU A 1 121 ? -4.637 -0.290 25.750 1.00 53.19 121 LEU A O 1
ATOM 936 N N . SER A 1 122 ? -5.745 0.941 24.219 1.00 48.53 122 SER A N 1
ATOM 937 C CA . SER A 1 122 ? -4.746 0.839 23.158 1.00 48.5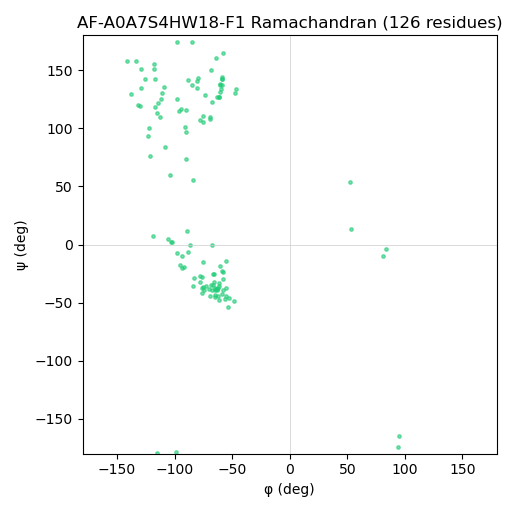3 122 SER A CA 1
ATOM 938 C C . SER A 1 122 ? -3.976 2.151 23.131 1.00 48.53 122 SER A C 1
ATOM 940 O O . SER A 1 122 ? -4.572 3.195 22.872 1.00 48.53 122 SER A O 1
ATOM 942 N N . ASP A 1 123 ? -2.678 2.092 23.405 1.00 50.00 123 ASP A N 1
ATOM 943 C CA . ASP A 1 123 ? -1.778 3.231 23.240 1.00 50.00 123 ASP A CA 1
ATOM 944 C C . ASP A 1 123 ? -1.231 3.232 21.805 1.00 50.00 123 ASP A C 1
ATOM 946 O O . ASP A 1 123 ? -1.001 2.169 21.220 1.00 50.00 123 ASP A O 1
ATOM 950 N N . SER A 1 124 ? -1.091 4.413 21.202 1.00 43.94 124 SER A N 1
ATOM 951 C CA . SER A 1 124 ? -0.522 4.567 19.860 1.00 43.94 124 SER A CA 1
ATOM 952 C C . SER A 1 124 ? 0.551 5.648 19.897 1.00 43.94 124 SER A C 1
ATOM 954 O O . SER A 1 124 ? 0.218 6.810 20.129 1.00 43.94 124 SER A O 1
ATOM 956 N N . PRO A 1 125 ? 1.817 5.329 19.576 1.00 49.19 125 PRO A N 1
ATOM 957 C CA . PRO A 1 125 ? 2.906 6.308 19.573 1.00 49.19 125 PRO A CA 1
ATOM 958 C C . PRO A 1 125 ? 2.778 7.374 18.467 1.00 49.19 125 PRO A C 1
ATOM 960 O O . PRO A 1 125 ? 3.643 8.233 18.342 1.00 49.19 125 PRO A O 1
ATOM 963 N N . MET A 1 126 ? 1.725 7.313 17.641 1.00 46.59 126 MET A N 1
ATOM 964 C CA . MET A 1 126 ? 1.413 8.297 16.597 1.00 46.59 126 MET A CA 1
ATOM 965 C C . MET A 1 126 ? 0.287 9.266 17.000 1.00 46.59 126 MET A C 1
ATOM 967 O O . MET A 1 126 ? -0.127 10.085 16.181 1.00 46.59 126 MET A O 1
ATOM 971 N N . ALA A 1 127 ? -0.243 9.145 18.221 1.00 36.53 127 ALA A N 1
ATOM 972 C CA . ALA A 1 127 ? -1.272 10.014 18.779 1.00 36.53 127 ALA A CA 1
ATOM 973 C C . ALA A 1 127 ? -0.665 11.004 19.793 1.00 36.53 1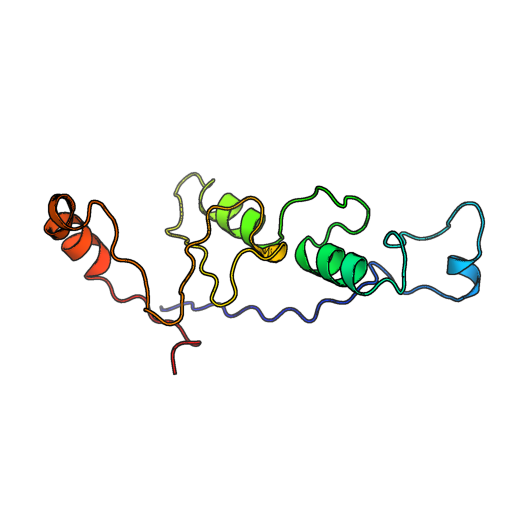27 ALA A C 1
ATOM 975 O O . ALA A 1 127 ? -1.048 11.013 20.958 1.00 36.53 127 ALA A O 1
ATOM 976 N N . GLU A 1 128 ? 0.280 11.833 19.345 1.00 32.53 128 GLU A N 1
ATOM 977 C CA . GLU A 1 128 ? 0.675 13.081 20.019 1.00 32.53 128 GLU A CA 1
ATOM 978 C C . GLU A 1 128 ? 0.958 14.177 18.983 1.00 32.53 128 GLU A C 1
ATOM 980 O O . GLU A 1 128 ? 1.613 13.873 17.956 1.00 32.53 128 GLU A O 1
#

Mean predicted aligned error: 12.48 Å

Organism: NCBI:txid1487602

Solvent-accessible surface area (backbone atoms only — not comparable to full-atom values): 8195 Å² total; per-residue (Å²): 136,86,83,81,83,87,86,85,80,93,71,61,65,68,83,59,96,76,54,75,66,48,72,70,39,82,74,69,80,64,78,64,39,63,60,77,89,39,65,72,50,34,55,47,23,42,27,26,73,38,41,86,40,89,84,52,45,4,47,55,8,51,50,44,49,57,40,45,71,39,102,73,54,50,96,70,86,48,77,29,73,86,53,98,50,59,30,43,31,78,46,84,59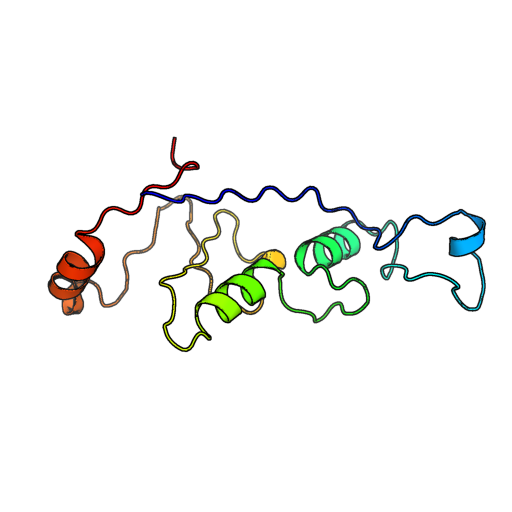,47,62,36,48,100,87,44,73,75,76,63,88,60,39,86,83,41,42,71,61,49,49,65,69,56,69,62,83,80,85,56,101,84,77,121

Secondary structure (DSSP, 8-state):
------------S-SS---HHHHH-SS-SS---TTTT-HHHHHHHHHHS-TT-TTPPPHHHHHHHHHHSSSS------EESSS--GGGTTS--EE-BTTBSPPPTTHHHHHHHHHHHHSSPPP-TT--

Sequence (128 aa):
DNQEALYFANVGALVEPITKEDYFAKPLTKDLPPSLFAHNVMTKSTQSLHPQNNAAAGVLGRAVEALRDQAQPYRSELYSLIGAVKILDGGDPDFISTGGVVQFDQYQELKDELHNMTALLSDSPMAE

pLDDT: mean 74.76, std 12.25, range [32.53, 89.88]

Foldseek 3Di:
DPPDDDDDDPFWLDPDDDDPCQVPDPVRPDDHAPPVVPPVLSQLCRQQVPRVDSPHAGCVLVVQVVQCPDPDHDPDAAEDAPPDDRNNGNHDYFYQYPVGGDPDPCCVVCVVVVCVVPVDDDDDPVPD